Protein AF-A0A381ZD32-F1 (afdb_monomer_lite)

Organism: NCBI:txid408172

Radius of gyration: 18.91 Å; chains: 1; bounding box: 37×31×73 Å

Foldseek 3Di:
DDDDDPPPPPQDDWDKDALAWPAAFPPVRDTDGDADDDLQVVSGIDIHGPDDPDKDKDKDKDFDKAQDDPVCQVVQNRKDKDKDKDFDADPVGHTQDMDIDIFIPRHPVQFPGWGACDPDPPRTHSMTTGDMDMDITMDD

Sequence (140 aa):
MVKPALVQDSSEATQVLCPSVLGTGLTTQREFCDILIGRDPQAGVRVVIPGQSGEAQLSFDLSNRHTYSEEQALAGLAFAQYTATIGVLTSDGTLLSRGVIQSEFRSVEDLVDRVGGGAGPGGVKAVAPTGLVRIEVTIP

pLDDT: mean 87.8, std 14.95, range [33.97, 98.0]

Secondary structure (DSSP, 8-state):
--PPP------PPPEEE-SSEEEEBTTT--EEE---S-S-GGGS-EEE----SS-EEEEEEEEEEEE--HHHHHTT---EEEEEEEEEE-TT--EEEEEEEEEEESSGGGBS--BBS-SSGGGB-SEEEEEEEEEEEEE-

Structure (mmCIF, N/CA/C/O backbone):
data_AF-A0A381ZD32-F1
#
_entry.id   AF-A0A381ZD32-F1
#
loop_
_atom_site.group_PDB
_atom_site.id
_atom_site.type_symbol
_atom_site.label_atom_id
_atom_site.label_alt_id
_atom_site.label_comp_id
_atom_site.label_asym_id
_atom_site.label_entity_id
_atom_site.label_seq_id
_atom_site.pdbx_PDB_ins_code
_atom_site.Cartn_x
_atom_site.Cartn_y
_atom_site.Cartn_z
_atom_site.occupancy
_atom_site.B_iso_or_equiv
_atom_site.auth_seq_id
_atom_site.auth_comp_id
_atom_site.auth_asym_id
_atom_site.auth_atom_id
_atom_site.pdbx_PDB_model_num
ATOM 1 N N . MET A 1 1 ? 11.324 16.017 50.561 1.00 38.22 1 MET A N 1
ATOM 2 C CA . MET A 1 1 ? 11.865 15.218 49.441 1.00 38.22 1 MET A CA 1
ATOM 3 C C . MET A 1 1 ? 10.732 14.372 48.885 1.00 38.22 1 MET A C 1
ATOM 5 O O . MET A 1 1 ? 10.347 13.404 49.524 1.00 38.22 1 MET A O 1
ATOM 9 N N . VAL A 1 2 ? 10.122 14.792 47.776 1.00 38.22 2 VAL A N 1
ATOM 10 C CA . VAL A 1 2 ? 9.049 14.031 47.119 1.00 38.22 2 VAL A CA 1
ATOM 11 C C . VAL A 1 2 ? 9.718 13.104 46.111 1.00 38.22 2 VAL A C 1
ATOM 13 O O . VAL A 1 2 ? 10.371 13.571 45.183 1.00 38.22 2 VAL A O 1
ATOM 16 N N . LYS A 1 3 ? 9.625 11.795 46.345 1.00 33.97 3 LYS A N 1
ATOM 17 C CA . LYS A 1 3 ? 10.071 10.768 45.401 1.00 33.97 3 LYS A CA 1
ATOM 18 C C . LYS A 1 3 ? 9.112 10.800 44.203 1.00 33.97 3 LYS A C 1
ATOM 20 O O . LYS A 1 3 ? 7.916 10.623 44.434 1.00 33.97 3 LYS A O 1
ATOM 25 N N . PRO A 1 4 ? 9.574 11.023 42.961 1.00 39.09 4 PRO A N 1
ATOM 26 C CA . PRO A 1 4 ? 8.700 10.896 41.807 1.00 39.09 4 PRO A CA 1
ATOM 27 C C . PRO A 1 4 ? 8.248 9.440 41.712 1.00 39.09 4 PRO A C 1
ATOM 29 O O . PRO A 1 4 ? 9.076 8.524 41.730 1.00 39.09 4 PRO A O 1
ATOM 32 N N . ALA A 1 5 ? 6.935 9.226 41.664 1.00 41.88 5 ALA A N 1
ATOM 33 C CA . ALA A 1 5 ? 6.383 7.955 41.236 1.00 41.88 5 ALA A CA 1
ATOM 34 C C . ALA A 1 5 ? 6.823 7.746 39.785 1.00 41.88 5 ALA A C 1
ATOM 36 O O . ALA A 1 5 ? 6.597 8.604 38.933 1.00 41.88 5 ALA A O 1
ATOM 37 N N . LEU A 1 6 ? 7.507 6.633 39.529 1.00 38.41 6 LEU A N 1
ATOM 38 C CA . LEU A 1 6 ? 7.752 6.164 38.175 1.00 38.41 6 LEU A CA 1
ATOM 39 C C . LEU A 1 6 ? 6.377 5.948 37.543 1.00 38.41 6 LEU A C 1
ATOM 41 O O . LEU A 1 6 ? 5.628 5.079 37.991 1.00 38.41 6 LEU A O 1
ATOM 45 N N . VAL A 1 7 ? 6.037 6.773 36.553 1.00 41.16 7 VAL A N 1
ATOM 46 C CA . VAL A 1 7 ? 4.940 6.482 35.633 1.00 41.16 7 VAL A CA 1
ATOM 47 C C . VAL A 1 7 ? 5.324 5.163 34.980 1.00 41.16 7 VAL A C 1
ATOM 49 O O . VAL A 1 7 ? 6.317 5.085 34.258 1.00 41.16 7 VAL A O 1
ATOM 52 N N . GLN A 1 8 ? 4.619 4.099 35.352 1.00 42.59 8 GLN A N 1
ATOM 53 C CA . GLN A 1 8 ? 4.750 2.818 34.685 1.00 42.59 8 GLN A CA 1
ATOM 54 C C . GLN A 1 8 ? 4.188 3.014 33.285 1.00 42.59 8 GLN A C 1
ATOM 56 O O . GLN A 1 8 ? 2.978 3.051 33.094 1.00 42.59 8 GLN A O 1
ATOM 61 N N . ASP A 1 9 ? 5.085 3.187 32.323 1.00 41.94 9 ASP A N 1
ATOM 62 C CA . ASP A 1 9 ? 4.759 3.150 30.908 1.00 41.94 9 ASP A CA 1
ATOM 63 C C . ASP A 1 9 ? 4.548 1.680 30.521 1.00 41.94 9 ASP A C 1
ATOM 65 O O . ASP A 1 9 ? 5.398 1.024 29.923 1.00 41.94 9 ASP A O 1
ATOM 69 N N . SER A 1 10 ? 3.444 1.100 30.993 1.00 43.53 10 SER A N 1
ATOM 70 C CA . SER A 1 10 ? 2.996 -0.219 30.562 1.00 43.53 10 SER A CA 1
ATOM 71 C C . SER A 1 10 ? 2.117 -0.054 29.326 1.00 43.53 10 SER A C 1
ATOM 73 O O . SER A 1 10 ? 0.940 -0.411 29.353 1.00 43.53 10 SER A O 1
ATOM 75 N N . SER A 1 11 ? 2.657 0.541 28.258 1.00 51.47 11 SER A N 1
ATOM 76 C CA . SER A 1 11 ? 2.002 0.459 26.955 1.00 51.47 11 SER A CA 1
ATOM 77 C C . SER A 1 11 ? 2.226 -0.959 26.430 1.00 51.47 11 SER A C 1
ATOM 79 O O . SER A 1 11 ? 3.337 -1.367 26.088 1.00 51.47 11 SER A O 1
ATOM 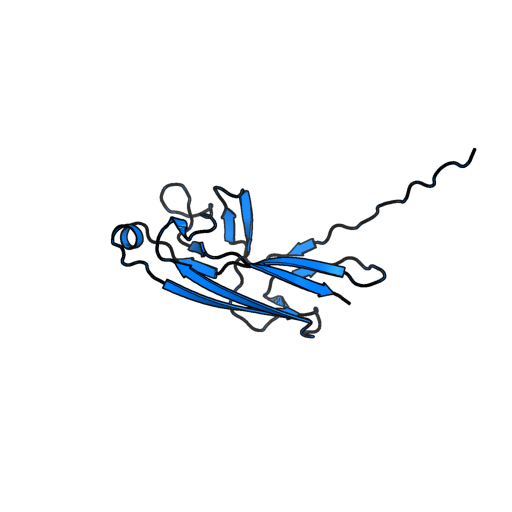81 N N . GLU A 1 12 ? 1.180 -1.773 26.490 1.00 57.97 12 GLU A N 1
ATOM 82 C CA . GLU A 1 12 ? 1.142 -3.035 25.767 1.00 57.97 12 GLU A CA 1
ATOM 83 C C . GLU A 1 12 ? 1.313 -2.700 24.274 1.00 57.97 12 GLU A C 1
ATOM 85 O O . GLU A 1 12 ? 0.707 -1.757 23.771 1.00 57.97 12 GLU A O 1
ATOM 90 N N . ALA A 1 13 ? 2.215 -3.377 23.565 1.00 70.19 13 ALA A N 1
ATOM 91 C CA . ALA A 1 13 ? 2.511 -2.999 22.187 1.00 70.19 13 ALA A CA 1
ATOM 92 C C . ALA A 1 13 ? 1.302 -3.287 21.284 1.00 70.19 13 ALA A C 1
ATOM 94 O O . ALA A 1 13 ? 0.782 -4.404 21.280 1.00 70.19 13 ALA A O 1
ATOM 95 N N . THR A 1 14 ? 0.893 -2.302 20.481 1.00 80.94 14 THR A N 1
ATOM 96 C CA . THR A 1 14 ? -0.082 -2.500 19.402 1.00 80.94 14 THR A CA 1
ATOM 97 C C . THR A 1 14 ? 0.387 -3.632 18.493 1.00 80.94 14 THR A C 1
ATOM 99 O O . THR A 1 14 ? 1.468 -3.558 17.905 1.00 80.94 14 THR A O 1
ATOM 102 N N . GLN A 1 15 ? -0.422 -4.683 18.359 1.00 88.19 15 GLN A N 1
ATOM 103 C CA . GLN A 1 15 ? -0.067 -5.836 17.530 1.00 88.19 15 GLN A CA 1
ATOM 104 C C . GLN A 1 15 ? -0.642 -5.659 16.128 1.00 88.19 15 GLN A C 1
ATOM 106 O O . GLN A 1 15 ? -1.842 -5.439 15.967 1.00 88.19 15 GLN A O 1
ATOM 111 N N . VAL A 1 16 ? 0.201 -5.792 15.105 1.00 91.25 16 VAL A N 1
ATOM 112 C CA . VAL A 1 16 ? -0.216 -5.742 13.699 1.00 91.25 16 VAL A CA 1
ATOM 113 C C . VAL A 1 16 ? -0.162 -7.151 13.122 1.00 91.25 16 VAL A C 1
ATOM 115 O O . VAL A 1 16 ? 0.897 -7.767 13.042 1.00 91.25 16 VAL A O 1
ATOM 118 N N . LEU A 1 17 ? -1.318 -7.670 12.718 1.00 93.19 17 LEU A N 1
ATOM 119 C CA . LEU A 1 17 ? -1.459 -8.976 12.088 1.00 93.19 17 LEU A CA 1
ATOM 120 C C . LEU A 1 17 ? -1.683 -8.787 10.591 1.00 93.19 17 LEU A C 1
ATOM 122 O O . LEU A 1 17 ? -2.739 -8.337 10.142 1.00 93.19 17 LEU A O 1
ATOM 126 N N . CYS A 1 18 ? -0.668 -9.173 9.830 1.00 93.62 18 CYS A N 1
ATOM 127 C CA . CYS A 1 18 ? -0.647 -9.119 8.381 1.00 93.62 18 CYS A CA 1
ATOM 128 C C . CYS A 1 18 ? -1.040 -10.490 7.802 1.00 93.62 18 CYS A C 1
ATOM 130 O O . CYS A 1 18 ? -0.238 -11.422 7.879 1.00 93.62 18 CYS A O 1
ATOM 132 N N . PRO A 1 19 ? -2.251 -10.667 7.239 1.00 90.19 19 PRO A N 1
ATOM 133 C CA . PRO A 1 19 ? -2.690 -11.973 6.737 1.00 90.19 19 PRO A CA 1
ATOM 134 C C . PRO A 1 19 ? -1.898 -12.431 5.506 1.00 90.19 19 PRO A C 1
ATOM 136 O O . PRO A 1 19 ? -1.787 -13.629 5.254 1.00 90.19 19 PRO A O 1
ATOM 139 N N . SER A 1 20 ? -1.341 -11.489 4.743 1.00 91.69 20 SER A N 1
ATOM 140 C CA . SER A 1 20 ? -0.490 -11.765 3.593 1.00 91.69 20 SER A CA 1
ATOM 141 C C . SER A 1 20 ? 0.721 -10.842 3.626 1.00 91.69 20 SER A C 1
ATOM 143 O O . SER A 1 20 ? 0.635 -9.663 3.293 1.00 91.69 20 SER A O 1
ATOM 145 N N . VAL A 1 21 ? 1.860 -11.368 4.074 1.00 93.38 21 VAL A N 1
ATOM 146 C CA . VAL A 1 21 ? 3.121 -10.621 4.064 1.00 93.38 21 VAL A CA 1
ATOM 147 C C . VAL A 1 21 ? 3.654 -10.592 2.636 1.00 93.38 21 VAL A C 1
ATOM 149 O O . VAL A 1 21 ? 3.948 -11.640 2.055 1.00 93.38 21 VAL A O 1
ATOM 152 N N . LEU A 1 22 ? 3.802 -9.390 2.077 1.00 93.94 22 LEU A N 1
ATOM 153 C CA . LEU A 1 22 ? 4.438 -9.215 0.778 1.00 93.94 22 LEU A CA 1
ATOM 154 C C . LEU A 1 22 ? 5.959 -9.352 0.897 1.00 93.94 22 LEU A C 1
ATOM 156 O O . LEU A 1 22 ? 6.580 -9.932 0.018 1.00 93.94 22 LEU A O 1
ATOM 160 N N . GLY A 1 23 ? 6.567 -8.855 1.972 1.00 94.75 23 GLY A N 1
ATOM 161 C CA . GLY A 1 23 ? 8.003 -8.984 2.235 1.00 94.75 23 GLY A CA 1
ATOM 162 C C . GLY A 1 23 ? 8.642 -7.663 2.644 1.00 94.75 23 GLY A C 1
ATOM 163 O O . GLY A 1 23 ? 7.948 -6.682 2.900 1.00 94.75 23 GLY A O 1
ATOM 164 N N . THR A 1 24 ? 9.970 -7.637 2.697 1.00 96.56 24 THR A N 1
ATOM 165 C CA . THR A 1 24 ? 10.738 -6.462 3.129 1.00 96.56 24 THR A CA 1
ATOM 166 C C . THR A 1 24 ? 11.266 -5.687 1.927 1.00 96.56 24 THR A C 1
ATOM 168 O O . THR A 1 24 ? 11.793 -6.273 0.976 1.00 96.56 24 THR A O 1
ATOM 171 N N . GLY A 1 25 ? 11.118 -4.366 1.968 1.00 96.38 25 GLY A N 1
ATOM 172 C CA . GLY A 1 25 ? 11.710 -3.451 1.004 1.00 96.38 25 GLY A CA 1
ATOM 173 C C . GLY A 1 25 ? 13.236 -3.476 1.063 1.00 96.38 25 GLY A C 1
ATOM 174 O O . GLY A 1 25 ? 13.822 -3.459 2.144 1.00 96.38 25 GLY A O 1
ATOM 175 N N . LEU A 1 26 ? 13.889 -3.532 -0.093 1.00 95.38 26 LEU A N 1
ATOM 176 C CA . LEU A 1 26 ? 15.344 -3.644 -0.184 1.00 95.38 26 LEU A CA 1
ATOM 177 C C . LEU A 1 26 ? 16.040 -2.327 0.174 1.00 95.38 26 LEU A C 1
ATOM 179 O O . LEU A 1 26 ? 17.131 -2.352 0.745 1.00 95.38 26 LEU A O 1
ATOM 183 N N . THR A 1 27 ? 15.412 -1.186 -0.116 1.00 95.06 27 THR A N 1
ATOM 184 C CA . THR A 1 27 ? 15.983 0.137 0.166 1.00 95.06 27 THR A CA 1
ATOM 185 C C . THR A 1 27 ? 15.477 0.710 1.484 1.00 95.06 27 THR A C 1
ATOM 187 O O . THR A 1 27 ? 16.272 1.150 2.311 1.00 95.06 27 THR A O 1
ATOM 190 N N . THR A 1 28 ? 14.163 0.698 1.708 1.00 94.88 28 THR A N 1
ATOM 191 C CA . THR A 1 28 ? 13.537 1.312 2.889 1.00 94.88 28 THR A CA 1
ATOM 192 C C . THR A 1 28 ? 13.601 0.428 4.129 1.00 94.88 28 THR A C 1
ATOM 194 O O . THR A 1 28 ? 13.378 0.933 5.229 1.00 94.88 28 THR A O 1
ATOM 197 N N . GLN A 1 29 ? 13.868 -0.876 3.963 1.00 95.38 29 GLN A N 1
ATOM 198 C CA . GLN A 1 29 ? 13.832 -1.890 5.027 1.00 95.38 29 GLN A CA 1
ATOM 199 C C . GLN A 1 29 ? 12.474 -1.983 5.747 1.00 95.38 29 GLN A C 1
ATOM 201 O O . GLN A 1 29 ? 12.372 -2.542 6.837 1.00 95.38 29 GLN A O 1
ATOM 206 N N . ARG A 1 30 ? 11.408 -1.449 5.137 1.00 94.12 30 ARG A N 1
ATOM 207 C CA . ARG A 1 30 ? 10.041 -1.543 5.653 1.00 94.12 30 ARG A CA 1
ATOM 208 C C . ARG A 1 30 ? 9.436 -2.891 5.291 1.00 94.12 30 ARG A C 1
ATOM 210 O O . ARG A 1 30 ? 9.666 -3.409 4.199 1.00 94.12 30 ARG A O 1
ATOM 217 N N . GLU A 1 31 ? 8.626 -3.435 6.186 1.00 94.25 31 GLU A N 1
ATOM 218 C CA . GLU A 1 31 ? 7.788 -4.591 5.880 1.00 94.25 31 GLU A CA 1
ATOM 219 C C . GLU A 1 31 ? 6.514 -4.143 5.162 1.00 94.25 31 GLU A C 1
ATOM 221 O O . GLU A 1 31 ? 5.863 -3.175 5.557 1.00 94.25 31 GLU A O 1
ATOM 226 N N . PHE A 1 32 ? 6.156 -4.859 4.100 1.00 95.44 32 PHE A N 1
ATOM 227 C CA . PHE A 1 32 ? 4.964 -4.604 3.304 1.00 95.44 32 PHE A CA 1
ATOM 228 C C . PHE A 1 32 ? 3.952 -5.735 3.482 1.00 95.44 32 PHE A C 1
ATOM 230 O O . PHE A 1 32 ? 4.283 -6.919 3.366 1.00 95.44 32 PHE A O 1
ATOM 237 N N . CYS A 1 33 ? 2.696 -5.352 3.699 1.00 94.81 33 CYS A N 1
ATOM 238 C CA . CYS A 1 33 ? 1.537 -6.237 3.670 1.00 94.81 33 CYS A CA 1
ATOM 239 C C . CYS A 1 33 ? 0.848 -6.163 2.311 1.00 94.81 33 CYS A C 1
ATOM 241 O O . CYS A 1 33 ? 0.597 -5.066 1.814 1.00 94.81 33 CYS A O 1
ATOM 243 N N . ASP A 1 34 ? 0.507 -7.314 1.731 1.00 91.44 34 ASP A N 1
ATOM 244 C CA . A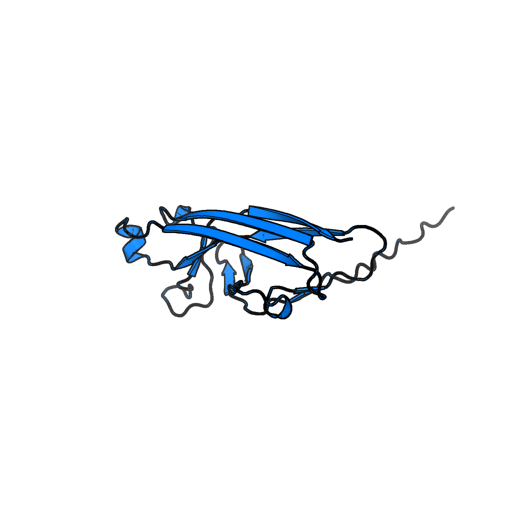SP A 1 34 ? -0.363 -7.364 0.557 1.00 91.44 34 ASP A CA 1
ATOM 245 C C . ASP A 1 34 ? -1.824 -7.305 1.025 1.00 91.44 34 ASP A C 1
ATOM 247 O O . ASP A 1 34 ? -2.299 -8.176 1.762 1.00 91.44 34 ASP A O 1
ATOM 251 N N . ILE A 1 35 ? -2.535 -6.248 0.634 1.00 89.12 35 ILE A N 1
ATOM 252 C CA . ILE A 1 35 ? -3.949 -6.070 0.970 1.00 89.12 35 ILE A CA 1
ATOM 253 C C . ILE A 1 35 ? -4.769 -6.638 -0.183 1.00 89.12 35 ILE A C 1
ATOM 255 O O . ILE A 1 35 ? -4.915 -6.015 -1.236 1.00 89.12 35 ILE A O 1
ATOM 259 N N . LEU A 1 36 ? -5.319 -7.833 0.024 1.00 85.62 36 LEU A N 1
ATOM 260 C CA . LEU A 1 36 ? -6.190 -8.464 -0.960 1.00 85.62 36 LEU A CA 1
ATOM 261 C C . LEU A 1 36 ? -7.514 -7.699 -1.066 1.00 85.62 36 LEU A C 1
ATOM 263 O O . LEU A 1 36 ? -8.131 -7.341 -0.062 1.00 85.62 36 LEU A O 1
ATOM 267 N N . ILE A 1 37 ? -7.965 -7.464 -2.299 1.00 86.12 37 ILE A N 1
ATOM 268 C CA . ILE A 1 37 ? -9.233 -6.780 -2.562 1.00 86.12 37 ILE A CA 1
ATOM 269 C C . ILE A 1 37 ? -10.376 -7.643 -2.023 1.00 86.12 37 ILE A C 1
ATOM 271 O O . ILE A 1 37 ? -10.581 -8.775 -2.462 1.00 86.12 37 ILE A O 1
ATOM 275 N N . GLY A 1 38 ? -11.146 -7.090 -1.090 1.00 88.06 38 GLY A N 1
ATOM 276 C CA . GLY A 1 38 ? -12.229 -7.803 -0.430 1.00 88.06 38 GLY A CA 1
ATOM 277 C C . GLY A 1 38 ? -13.103 -6.886 0.417 1.00 88.06 38 GLY A C 1
ATOM 278 O O . GLY A 1 38 ? -12.892 -5.676 0.483 1.00 88.06 38 GLY A O 1
ATOM 279 N N . ARG A 1 39 ? -14.125 -7.476 1.041 1.00 85.81 39 ARG A N 1
ATOM 280 C CA . ARG A 1 39 ? -15.054 -6.782 1.953 1.00 85.81 39 ARG A CA 1
ATOM 281 C C . ARG A 1 39 ? -15.074 -7.369 3.360 1.00 85.81 39 ARG A C 1
ATOM 283 O O . ARG A 1 39 ? -15.719 -6.792 4.223 1.00 85.81 39 ARG A O 1
ATOM 290 N N . ASP A 1 40 ? -14.417 -8.506 3.567 1.00 86.06 40 ASP A N 1
ATOM 291 C CA . ASP A 1 40 ? -14.320 -9.156 4.869 1.00 86.06 40 ASP A CA 1
ATOM 292 C C . ASP A 1 40 ? -13.219 -8.478 5.703 1.00 86.06 40 ASP A C 1
ATOM 294 O O . ASP A 1 40 ? -12.043 -8.588 5.338 1.00 86.06 40 ASP A O 1
ATOM 298 N N . PRO A 1 41 ? -13.554 -7.797 6.817 1.00 84.56 41 PRO A N 1
ATOM 299 C CA . PRO A 1 41 ? -12.557 -7.169 7.680 1.00 84.56 41 PRO A CA 1
ATOM 300 C C . PRO A 1 41 ? -11.568 -8.178 8.276 1.00 84.56 41 PRO A C 1
ATOM 302 O O . PRO A 1 41 ? -10.412 -7.836 8.519 1.00 84.56 41 PRO A O 1
ATOM 305 N N . GLN A 1 42 ? -11.987 -9.433 8.479 1.00 85.06 42 GLN A N 1
ATOM 306 C CA . GLN A 1 42 ? -11.131 -10.465 9.066 1.00 85.06 42 GLN A CA 1
ATOM 307 C C . GLN A 1 42 ? -10.037 -10.937 8.103 1.00 85.06 42 GLN A C 1
ATOM 309 O O . GLN A 1 42 ? -8.992 -11.407 8.560 1.00 85.06 42 GLN A O 1
ATOM 314 N N . ALA A 1 43 ? -10.235 -10.761 6.795 1.00 86.00 43 ALA A N 1
ATOM 315 C CA . ALA A 1 43 ? -9.238 -11.032 5.763 1.00 86.00 43 ALA A CA 1
ATOM 316 C C . ALA A 1 43 ? -8.267 -9.856 5.523 1.00 86.00 43 ALA A C 1
ATOM 318 O O . ALA A 1 43 ? -7.317 -10.003 4.754 1.00 86.00 43 ALA A O 1
ATOM 319 N N . GLY A 1 44 ? -8.497 -8.699 6.157 1.00 89.69 44 GLY A N 1
ATOM 320 C CA . GLY A 1 44 ? -7.640 -7.514 6.072 1.00 89.69 44 GLY A CA 1
ATOM 321 C C . GLY A 1 44 ? -6.495 -7.496 7.093 1.00 89.69 44 GLY A C 1
ATOM 322 O O . GLY A 1 44 ? -6.336 -8.407 7.908 1.00 89.69 44 GLY A O 1
ATOM 323 N N . VAL A 1 45 ? -5.689 -6.428 7.062 1.00 93.31 45 VAL A N 1
ATOM 324 C CA . VAL A 1 45 ? -4.681 -6.159 8.103 1.00 93.31 45 VAL A CA 1
ATOM 325 C C . VAL A 1 45 ? -5.404 -5.822 9.403 1.00 93.31 45 VAL A C 1
ATOM 327 O O . VAL A 1 45 ? -6.205 -4.889 9.443 1.00 93.31 45 VAL A O 1
ATOM 330 N N . ARG A 1 46 ? -5.120 -6.574 10.468 1.00 93.19 46 ARG A N 1
ATOM 331 C CA . ARG A 1 46 ? -5.747 -6.366 11.778 1.00 93.19 46 ARG A CA 1
ATOM 332 C C . ARG A 1 46 ? -4.766 -5.681 12.711 1.00 93.19 46 ARG A C 1
ATOM 334 O O . ARG A 1 46 ? -3.629 -6.122 12.843 1.00 93.19 46 ARG A O 1
ATOM 341 N N . VAL A 1 47 ? -5.225 -4.633 13.379 1.00 92.19 47 VAL A N 1
ATOM 342 C CA . VAL A 1 47 ? -4.444 -3.899 14.373 1.00 92.19 47 VAL A CA 1
ATOM 343 C C . VAL A 1 47 ? -5.140 -4.064 15.717 1.00 92.19 47 VAL A C 1
ATOM 345 O O . VAL A 1 47 ? -6.281 -3.638 15.879 1.00 92.19 47 VAL A O 1
ATOM 348 N N . VAL A 1 48 ? -4.475 -4.728 16.659 1.00 90.81 48 VAL A N 1
ATOM 349 C CA . VAL A 1 48 ? -4.969 -4.903 18.027 1.00 90.81 48 VAL A CA 1
ATOM 350 C C . VAL A 1 48 ? -4.450 -3.741 18.851 1.00 90.81 48 VAL A C 1
ATOM 352 O O . VAL A 1 48 ? -3.257 -3.664 19.145 1.00 90.81 48 VAL A O 1
ATOM 355 N N . ILE A 1 49 ? -5.359 -2.835 19.187 1.00 87.00 49 ILE A N 1
ATOM 356 C CA . ILE A 1 49 ? -5.084 -1.687 20.042 1.00 87.00 49 ILE A CA 1
ATOM 357 C C . ILE A 1 49 ? -5.403 -2.116 21.479 1.00 87.00 49 ILE A C 1
ATOM 359 O O . ILE A 1 49 ? -6.515 -2.596 21.722 1.00 87.00 49 ILE A O 1
ATOM 363 N N . PRO A 1 50 ? -4.449 -2.006 22.419 1.00 83.75 50 PRO A N 1
ATOM 364 C CA . PRO A 1 50 ? -4.698 -2.321 23.819 1.00 83.75 50 PRO A CA 1
ATOM 365 C C . PRO A 1 50 ? -5.834 -1.481 24.393 1.00 83.75 50 PRO A C 1
ATOM 367 O O . PRO A 1 50 ? -6.079 -0.357 23.955 1.00 83.75 50 PRO A O 1
ATOM 370 N N . GLY A 1 51 ? -6.504 -2.011 25.416 1.00 81.31 51 GLY A N 1
ATOM 371 C CA . GLY A 1 51 ? -7.510 -1.250 26.147 1.00 81.31 51 GLY A CA 1
ATOM 372 C C . GLY A 1 51 ? -6.889 0.016 26.734 1.00 81.31 51 GLY A C 1
ATOM 373 O O . GLY A 1 51 ? -6.023 -0.059 27.603 1.00 81.31 51 GLY A O 1
ATOM 374 N N . GLN A 1 52 ? -7.341 1.174 26.267 1.00 77.81 52 GLN A N 1
ATOM 375 C CA . GLN A 1 52 ? -6.880 2.480 26.722 1.00 77.81 52 GLN A CA 1
ATOM 376 C C . GLN A 1 52 ? -8.075 3.394 27.008 1.00 77.81 52 GLN A C 1
ATOM 378 O O . GLN A 1 52 ? -9.172 3.187 26.493 1.00 77.81 52 GLN A O 1
ATOM 383 N N . SER A 1 53 ? -7.872 4.401 27.856 1.00 73.19 53 SER A N 1
ATOM 384 C CA . SER A 1 53 ? -8.871 5.441 28.104 1.00 73.19 53 SER A CA 1
ATOM 385 C C . SER A 1 53 ? -8.694 6.593 27.114 1.00 73.19 53 SER A C 1
ATOM 387 O O . SER A 1 53 ? -7.636 7.221 27.112 1.00 73.19 53 SER A O 1
ATOM 389 N N . GLY A 1 54 ? -9.741 6.918 26.355 1.00 84.19 54 GLY A N 1
ATOM 390 C CA . GLY A 1 54 ? -9.743 8.026 25.395 1.00 84.19 54 GLY A CA 1
ATOM 391 C C . GLY A 1 54 ? -9.383 7.608 23.968 1.00 84.19 54 GLY A C 1
ATOM 392 O O . GLY A 1 54 ? -9.125 6.438 23.692 1.00 84.19 54 GLY A O 1
ATOM 393 N N . GLU A 1 55 ? -9.380 8.587 23.064 1.00 88.94 55 GLU A N 1
ATOM 394 C CA . GLU A 1 55 ? -9.173 8.362 21.631 1.00 88.94 55 GLU A CA 1
ATOM 395 C C . GLU A 1 55 ? -7.726 7.944 21.310 1.00 88.94 55 GLU A C 1
ATOM 397 O O . GLU A 1 55 ? -6.761 8.506 21.835 1.00 88.94 55 GLU A O 1
ATOM 402 N N . ALA A 1 56 ? -7.569 6.979 20.400 1.00 88.94 56 ALA A N 1
ATOM 403 C CA . ALA A 1 56 ? -6.289 6.632 19.783 1.00 88.94 56 ALA A CA 1
ATOM 404 C C . ALA A 1 56 ? -6.135 7.314 18.427 1.00 88.94 56 ALA A C 1
ATOM 406 O O . ALA A 1 56 ? -7.099 7.460 17.678 1.00 88.94 56 ALA A O 1
ATOM 407 N N . GLN A 1 57 ? -4.893 7.598 18.042 1.00 91.12 57 GLN A N 1
ATOM 408 C CA . GLN A 1 57 ? -4.562 7.921 16.659 1.00 91.12 57 GLN A CA 1
ATOM 409 C C . GLN A 1 57 ? -3.874 6.718 16.007 1.00 91.12 57 GLN A C 1
ATOM 411 O O . GLN A 1 57 ? -2.723 6.407 16.310 1.00 91.12 57 GLN A O 1
ATOM 416 N N . LEU A 1 58 ? -4.565 6.054 15.081 1.00 92.00 58 LEU A N 1
ATOM 417 C CA . LEU A 1 58 ? -3.956 5.070 14.193 1.00 92.00 58 LEU A CA 1
ATOM 418 C C . LEU A 1 58 ? -3.406 5.795 12.965 1.00 92.00 58 LEU A C 1
ATOM 420 O O . LEU A 1 58 ? -4.094 6.618 12.361 1.00 92.00 58 LEU A O 1
ATOM 424 N N . SER A 1 59 ? -2.173 5.482 12.575 1.00 93.69 59 SER A N 1
ATOM 425 C CA . SER A 1 59 ? -1.604 5.985 11.329 1.00 93.69 59 SER A CA 1
ATOM 426 C C . SER A 1 59 ? -0.813 4.898 10.609 1.00 93.69 59 SER A C 1
ATOM 428 O O . SER A 1 59 ? -0.143 4.090 11.251 1.00 93.69 59 SER A O 1
ATOM 430 N N . PHE A 1 60 ? -0.911 4.854 9.283 1.00 93.44 60 PHE A N 1
ATOM 431 C CA . PHE A 1 60 ? -0.207 3.873 8.457 1.00 93.44 60 PHE A CA 1
ATOM 432 C C . PHE A 1 60 ? 0.013 4.402 7.042 1.00 93.44 60 PHE A C 1
ATOM 434 O O . PHE A 1 60 ? -0.739 5.245 6.558 1.00 93.44 60 PHE A O 1
ATOM 441 N N . ASP A 1 61 ? 1.044 3.895 6.376 1.00 95.69 61 ASP A N 1
ATOM 442 C CA . ASP A 1 61 ? 1.335 4.242 4.990 1.00 95.69 61 ASP A CA 1
ATOM 443 C C . ASP A 1 61 ? 0.635 3.260 4.033 1.00 95.69 61 ASP A C 1
ATOM 445 O O . ASP A 1 61 ? 0.653 2.046 4.244 1.00 95.69 61 ASP A O 1
ATOM 449 N N . LEU A 1 62 ? 0.029 3.785 2.969 1.00 96.12 62 LEU A N 1
ATOM 450 C CA . LEU A 1 62 ? -0.661 3.031 1.926 1.00 96.12 62 LEU A CA 1
ATOM 451 C C . LEU A 1 62 ? 0.014 3.271 0.569 1.00 96.12 62 LEU A C 1
ATOM 453 O O . LEU A 1 62 ? 0.251 4.414 0.179 1.00 96.12 62 LEU A O 1
ATOM 457 N N . SER A 1 63 ? 0.270 2.186 -0.161 1.00 97.31 63 SER A N 1
ATOM 458 C CA . SER A 1 63 ? 0.833 2.179 -1.516 1.00 97.31 63 SER A CA 1
ATOM 459 C C . SER A 1 63 ? -0.033 1.345 -2.456 1.00 97.31 63 SER A C 1
ATOM 461 O O . SER A 1 63 ? -0.629 0.354 -2.034 1.00 97.31 63 SER A O 1
ATOM 463 N N . ASN A 1 64 ? -0.066 1.701 -3.742 1.00 97.19 64 ASN A N 1
ATOM 464 C CA . ASN A 1 64 ? -0.627 0.820 -4.765 1.00 97.19 64 ASN A CA 1
ATOM 465 C C . ASN A 1 64 ? 0.365 -0.292 -5.112 1.00 97.19 64 ASN A C 1
ATOM 467 O O . ASN A 1 64 ? 1.580 -0.123 -5.014 1.00 97.19 64 ASN A O 1
ATOM 471 N N . ARG A 1 65 ? -0.162 -1.429 -5.564 1.00 95.75 65 ARG A N 1
ATOM 472 C CA . ARG A 1 65 ? 0.627 -2.590 -5.977 1.00 95.75 65 ARG A CA 1
ATOM 473 C C . ARG A 1 65 ? 0.832 -2.573 -7.489 1.00 95.75 65 ARG A C 1
ATOM 475 O O . ARG A 1 65 ? -0.111 -2.790 -8.245 1.00 95.75 65 ARG A O 1
ATOM 482 N N . HIS A 1 66 ? 2.069 -2.371 -7.922 1.00 96.12 66 HIS A N 1
ATOM 483 C CA . HIS A 1 66 ? 2.471 -2.459 -9.322 1.00 96.12 66 HIS A CA 1
ATOM 484 C C . HIS A 1 66 ? 3.103 -3.824 -9.612 1.00 96.12 66 HIS A C 1
ATOM 486 O O . HIS A 1 66 ? 3.856 -4.345 -8.791 1.00 96.12 66 HIS A O 1
ATOM 492 N N . THR A 1 67 ? 2.807 -4.410 -10.774 1.00 94.88 67 THR A N 1
ATOM 493 C CA . THR A 1 67 ? 3.522 -5.599 -11.266 1.00 94.88 67 THR A CA 1
ATOM 494 C C . THR A 1 67 ? 4.645 -5.132 -12.178 1.00 94.88 67 THR A C 1
ATOM 496 O O . THR A 1 67 ? 4.383 -4.641 -13.269 1.00 94.88 67 THR A O 1
ATOM 499 N N . TYR A 1 68 ? 5.878 -5.266 -11.705 1.00 93.50 68 TYR A N 1
ATOM 500 C CA . TYR A 1 68 ? 7.069 -4.734 -12.342 1.00 93.50 68 TYR A CA 1
ATOM 501 C C . TYR A 1 68 ? 7.667 -5.709 -13.362 1.00 93.50 68 TYR A C 1
ATOM 503 O O . TYR A 1 68 ? 7.950 -6.867 -13.043 1.00 93.50 68 TYR A O 1
ATOM 511 N N . SER A 1 69 ? 7.957 -5.189 -14.554 1.00 91.62 69 SER A N 1
ATOM 512 C CA . SER A 1 69 ? 8.784 -5.830 -15.576 1.00 91.62 69 SER A CA 1
ATOM 513 C C . SER A 1 69 ? 9.884 -4.866 -16.011 1.00 91.62 69 SER A C 1
ATOM 515 O O . SER A 1 69 ? 9.599 -3.767 -16.485 1.00 91.62 69 SER A O 1
ATOM 517 N N . GLU A 1 70 ? 11.143 -5.278 -15.860 1.00 90.88 70 GLU A N 1
ATOM 518 C CA . GLU A 1 70 ? 12.298 -4.457 -16.243 1.00 90.88 70 GLU A CA 1
ATOM 519 C C . GLU A 1 70 ? 12.330 -4.188 -17.748 1.00 90.88 70 GLU A C 1
ATOM 521 O O . GLU A 1 70 ? 12.553 -3.057 -18.167 1.00 90.88 70 GLU A O 1
ATOM 526 N N . GLU A 1 71 ? 12.018 -5.200 -18.557 1.00 93.00 71 GLU A N 1
ATOM 527 C CA . GLU A 1 71 ? 11.957 -5.082 -20.013 1.00 93.00 71 GLU A CA 1
ATOM 528 C C . GLU A 1 71 ? 10.915 -4.044 -20.450 1.00 93.00 71 GLU A C 1
ATOM 530 O O . GLU A 1 71 ? 11.219 -3.151 -21.240 1.00 93.00 71 GLU A O 1
ATOM 535 N N . GLN A 1 72 ? 9.699 -4.107 -19.892 1.00 94.56 72 GLN A N 1
ATOM 536 C CA . GLN A 1 72 ? 8.640 -3.151 -20.231 1.00 94.56 72 GLN A CA 1
ATOM 537 C C . GLN A 1 72 ? 8.960 -1.739 -19.728 1.00 94.56 72 GLN A C 1
ATOM 539 O O . GLN A 1 72 ? 8.635 -0.768 -20.413 1.00 94.56 72 GLN A O 1
ATOM 544 N N . ALA A 1 73 ? 9.591 -1.615 -18.554 1.00 92.88 73 ALA A N 1
ATOM 545 C CA . ALA A 1 73 ? 9.995 -0.325 -18.000 1.00 92.88 73 ALA A CA 1
ATOM 546 C C . ALA A 1 73 ? 11.062 0.347 -18.876 1.00 92.88 73 ALA A C 1
ATOM 548 O O . ALA A 1 73 ? 10.894 1.504 -19.257 1.00 92.88 73 ALA A O 1
ATOM 549 N N . LEU A 1 74 ? 12.105 -0.390 -19.271 1.00 92.12 74 LEU A N 1
ATOM 550 C CA . LEU A 1 74 ? 13.162 0.112 -20.156 1.00 92.12 74 LEU A CA 1
ATOM 551 C C . LEU A 1 74 ? 12.650 0.434 -21.566 1.00 92.12 74 LEU A C 1
ATOM 553 O O . LEU A 1 74 ? 13.139 1.367 -22.199 1.00 92.12 74 LEU A O 1
ATOM 557 N N . ALA A 1 75 ? 11.646 -0.302 -22.049 1.00 94.94 75 ALA A N 1
ATOM 558 C CA . ALA A 1 75 ? 10.995 -0.034 -23.329 1.00 94.94 75 ALA A CA 1
ATOM 559 C C . ALA A 1 75 ? 9.988 1.136 -23.286 1.00 94.94 75 ALA A C 1
ATOM 561 O O . ALA A 1 75 ? 9.427 1.484 -24.323 1.00 94.94 75 ALA A O 1
ATOM 562 N N . GLY A 1 76 ? 9.719 1.728 -22.113 1.00 93.25 76 GLY A N 1
ATOM 563 C CA . GLY A 1 76 ? 8.713 2.786 -21.953 1.00 93.25 76 GLY A CA 1
ATOM 564 C C . GLY A 1 76 ? 7.265 2.309 -22.143 1.00 93.25 76 GLY A C 1
ATOM 565 O O . GLY A 1 76 ? 6.381 3.114 -22.422 1.00 93.25 76 GLY A O 1
ATOM 566 N N . LEU A 1 77 ? 7.014 1.003 -22.008 1.00 94.88 77 LEU A N 1
ATOM 567 C CA . LEU A 1 77 ? 5.709 0.358 -22.226 1.00 94.88 77 LEU A CA 1
ATOM 568 C C . LEU A 1 77 ? 4.991 -0.013 -20.921 1.00 94.88 77 LEU A C 1
ATOM 570 O O . LEU A 1 77 ? 3.909 -0.592 -20.956 1.00 94.88 77 LEU A O 1
ATOM 574 N N . ALA A 1 78 ? 5.595 0.288 -19.772 1.00 94.88 78 ALA A N 1
ATOM 575 C CA . ALA A 1 78 ? 5.097 -0.127 -18.464 1.00 94.88 78 ALA A CA 1
ATOM 576 C C . ALA A 1 78 ? 4.152 0.883 -17.792 1.00 94.88 78 ALA A C 1
ATOM 578 O O . ALA A 1 78 ? 3.791 0.667 -16.636 1.00 94.88 78 ALA A O 1
ATOM 579 N N . PHE A 1 79 ? 3.749 1.965 -18.476 1.00 96.81 79 PHE A N 1
ATOM 580 C CA . PHE A 1 79 ? 2.881 2.977 -17.871 1.00 96.81 79 PHE A CA 1
ATOM 581 C C . PHE A 1 79 ? 1.600 2.359 -17.300 1.00 96.81 79 PHE A C 1
ATOM 583 O O . PHE A 1 79 ? 0.886 1.632 -17.995 1.00 96.81 79 PHE A O 1
ATOM 590 N N . ALA A 1 80 ? 1.286 2.684 -16.048 1.00 97.50 80 ALA A N 1
ATOM 591 C CA . ALA A 1 80 ? 0.064 2.238 -15.394 1.00 97.50 80 ALA A CA 1
ATOM 592 C C . ALA A 1 80 ? -0.461 3.287 -14.413 1.00 9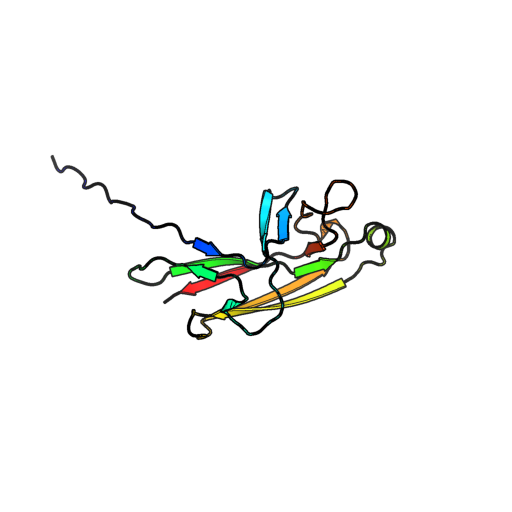7.50 80 ALA A C 1
ATOM 594 O O . ALA A 1 80 ? 0.309 3.929 -13.703 1.00 97.50 80 ALA A O 1
ATOM 595 N N . GLN A 1 81 ? -1.785 3.407 -14.337 1.00 97.88 81 GLN A N 1
ATOM 596 C CA . GLN A 1 81 ? -2.482 4.239 -13.360 1.00 97.88 81 GLN A CA 1
ATOM 597 C C . GLN A 1 81 ? -3.267 3.346 -12.401 1.00 97.88 81 GLN A C 1
ATOM 599 O O . GLN A 1 81 ? -3.977 2.433 -12.828 1.00 97.88 81 GLN A O 1
ATOM 604 N N . TYR A 1 82 ? -3.162 3.629 -11.108 1.00 96.69 82 TYR A N 1
ATOM 605 C CA . TYR A 1 82 ? -3.805 2.854 -10.058 1.00 96.69 82 TYR A CA 1
ATOM 606 C C . TYR A 1 82 ? -4.659 3.747 -9.171 1.00 96.69 82 TYR A C 1
ATOM 608 O O . TYR A 1 82 ? -4.284 4.866 -8.830 1.00 96.69 82 TYR A O 1
ATOM 616 N N . THR A 1 83 ? -5.805 3.218 -8.752 1.00 96.12 83 THR A N 1
ATOM 617 C CA . THR A 1 83 ? -6.592 3.759 -7.646 1.00 96.12 83 THR A CA 1
ATOM 618 C C . THR A 1 83 ? -6.918 2.620 -6.696 1.00 96.12 83 THR A C 1
ATOM 620 O O . THR A 1 83 ? -7.552 1.648 -7.106 1.00 96.12 83 THR A O 1
ATOM 623 N N . ALA A 1 84 ? -6.527 2.754 -5.432 1.00 94.12 84 ALA A N 1
ATOM 624 C CA . ALA A 1 84 ? -6.985 1.873 -4.368 1.00 94.12 84 ALA A CA 1
ATOM 625 C C . ALA A 1 84 ? -7.820 2.661 -3.365 1.00 94.12 84 ALA A C 1
ATOM 627 O O . ALA A 1 84 ? -7.556 3.825 -3.063 1.00 94.12 84 ALA A O 1
ATOM 628 N N . THR A 1 85 ? -8.854 2.006 -2.851 1.00 94.88 85 THR A N 1
ATOM 629 C CA . THR A 1 85 ? -9.686 2.507 -1.761 1.00 94.88 85 THR A CA 1
ATOM 630 C C . THR A 1 85 ? -9.780 1.425 -0.704 1.00 94.88 85 THR A C 1
ATOM 632 O O . THR A 1 85 ? -10.089 0.277 -1.020 1.00 94.88 85 THR A O 1
ATOM 635 N N . ILE A 1 86 ? -9.532 1.798 0.545 1.00 94.44 86 ILE A N 1
ATOM 636 C CA . ILE A 1 86 ? -9.626 0.912 1.702 1.00 94.44 86 ILE A CA 1
ATOM 637 C C . ILE A 1 86 ? -10.675 1.442 2.677 1.00 94.44 86 ILE A C 1
ATOM 639 O O . ILE A 1 86 ? -10.901 2.651 2.773 1.00 94.44 86 ILE A O 1
ATOM 643 N N . GLY A 1 87 ? -11.306 0.534 3.414 1.00 94.94 87 GLY A N 1
ATOM 644 C CA . GLY A 1 87 ? -12.064 0.868 4.614 1.00 94.94 87 GLY A CA 1
ATOM 645 C C . GLY A 1 87 ? -11.237 0.528 5.847 1.00 94.94 87 GLY A C 1
ATOM 646 O O . GLY A 1 87 ? -10.604 -0.524 5.884 1.00 94.94 87 GLY A O 1
ATOM 647 N N . VAL A 1 88 ? -11.261 1.401 6.848 1.00 94.75 88 VAL A N 1
ATOM 648 C CA . VAL A 1 88 ? -10.769 1.099 8.195 1.00 94.75 88 VAL A CA 1
ATOM 649 C C . VAL A 1 88 ? -11.992 0.837 9.053 1.00 94.75 88 VAL A C 1
ATOM 651 O O . VAL A 1 88 ? -12.832 1.724 9.212 1.00 94.75 88 VAL A O 1
ATOM 654 N N . LEU A 1 89 ? -12.125 -0.398 9.529 1.00 94.06 89 LEU A N 1
ATOM 655 C CA . LEU A 1 89 ? -13.295 -0.870 10.258 1.00 94.06 89 LEU A CA 1
ATOM 656 C C . LEU A 1 89 ? -12.888 -1.393 11.635 1.00 94.06 89 LEU A C 1
ATOM 658 O O . LEU A 1 89 ? -11.787 -1.916 11.808 1.00 94.06 89 LEU A O 1
ATOM 662 N N . THR A 1 90 ? -13.797 -1.290 12.594 1.00 90.44 90 THR A N 1
ATOM 663 C CA . THR A 1 90 ? -13.748 -2.057 13.843 1.00 90.44 90 THR A CA 1
ATOM 664 C C . THR A 1 90 ? -13.970 -3.550 13.565 1.00 90.44 90 THR A C 1
ATOM 666 O O . THR A 1 90 ? -14.421 -3.953 12.488 1.00 90.44 90 THR A O 1
ATOM 669 N N . SER A 1 91 ? -13.673 -4.401 14.550 1.00 84.94 91 SER A N 1
ATOM 670 C CA . SER A 1 91 ? -13.810 -5.860 14.424 1.00 84.94 91 SER A CA 1
ATOM 671 C C . SER A 1 91 ? -15.250 -6.335 14.195 1.00 84.94 91 SER A C 1
ATOM 673 O O . SER A 1 91 ? -15.442 -7.384 13.580 1.00 84.94 91 SER A O 1
ATOM 675 N N . ASP A 1 92 ? -16.246 -5.563 14.639 1.00 87.38 92 ASP A N 1
ATOM 676 C CA . ASP A 1 92 ? -17.676 -5.802 14.399 1.00 87.38 92 ASP A CA 1
ATOM 677 C C . ASP A 1 92 ? -18.170 -5.279 13.032 1.00 87.38 92 ASP A C 1
ATOM 679 O O . ASP A 1 92 ? -19.340 -5.444 12.691 1.00 87.38 92 ASP A O 1
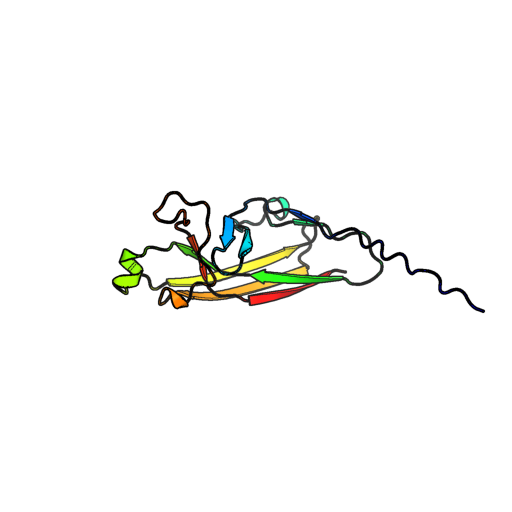ATOM 683 N N . GLY A 1 93 ? -17.280 -4.694 12.222 1.00 88.94 93 GLY A N 1
ATOM 684 C CA . GLY A 1 93 ? -17.581 -4.213 10.873 1.00 88.94 93 GLY A CA 1
ATOM 685 C C . GLY A 1 93 ? -18.068 -2.764 10.798 1.00 88.94 93 GLY A C 1
ATOM 686 O O . GLY A 1 93 ? -18.461 -2.322 9.716 1.00 88.94 93 GLY A O 1
ATOM 687 N N . THR A 1 94 ? -18.029 -2.001 11.894 1.00 92.50 94 THR A N 1
ATOM 688 C CA . THR A 1 94 ? -18.327 -0.562 11.860 1.00 92.50 94 THR A CA 1
ATOM 689 C C . THR A 1 94 ? -17.224 0.191 11.119 1.00 92.50 94 THR A C 1
ATOM 691 O O . THR A 1 94 ? -16.048 0.110 11.461 1.00 92.50 94 THR A O 1
ATOM 694 N N . LEU A 1 95 ? -17.588 0.945 10.081 1.00 94.50 95 LEU A N 1
ATOM 695 C CA . LEU A 1 95 ? -16.639 1.745 9.307 1.00 94.50 95 LEU A CA 1
ATOM 696 C C . LEU A 1 95 ? -16.244 3.015 10.076 1.00 94.50 95 LEU A C 1
ATOM 698 O O . LEU A 1 95 ? -17.096 3.861 10.331 1.00 94.50 95 LEU A O 1
ATOM 702 N N . LEU A 1 96 ? -14.950 3.176 10.352 1.00 94.56 96 LEU A N 1
ATOM 703 C CA . LEU A 1 96 ? -14.382 4.364 10.997 1.00 94.56 96 LEU A CA 1
ATOM 704 C C . LEU A 1 96 ? -13.927 5.410 9.975 1.00 94.56 96 LEU A C 1
ATOM 706 O O . LEU A 1 96 ? -14.209 6.595 10.116 1.00 94.56 96 LEU A O 1
ATOM 710 N N . SER A 1 97 ? -13.219 4.977 8.929 1.00 95.50 97 SER A N 1
ATOM 711 C CA . SER A 1 97 ? -12.664 5.876 7.912 1.00 95.50 97 SER A CA 1
ATOM 712 C C . SER A 1 97 ? -12.459 5.167 6.572 1.00 95.50 97 SER A C 1
ATOM 714 O O . SER A 1 97 ? -12.524 3.939 6.478 1.00 95.50 97 SER A O 1
ATOM 716 N N . ARG A 1 98 ? -12.207 5.943 5.514 1.00 95.31 98 ARG A N 1
ATOM 717 C CA . ARG A 1 98 ? -11.783 5.442 4.202 1.00 95.31 98 ARG A CA 1
ATOM 718 C C . ARG A 1 98 ? -10.455 6.073 3.808 1.00 95.31 98 ARG A C 1
ATOM 720 O O . ARG A 1 98 ? -10.300 7.286 3.890 1.00 95.31 98 ARG A O 1
ATOM 727 N N . GLY A 1 99 ? -9.535 5.245 3.328 1.00 94.31 99 GLY A N 1
ATOM 728 C CA . GLY A 1 99 ? -8.296 5.691 2.696 1.00 94.31 99 GLY A CA 1
ATOM 729 C C . GLY A 1 99 ? -8.405 5.565 1.182 1.00 94.31 99 GLY A C 1
ATOM 730 O O . GLY A 1 99 ? -8.984 4.597 0.689 1.00 94.31 99 GLY A O 1
ATOM 731 N N . VAL A 1 100 ? -7.853 6.525 0.445 1.00 95.75 100 VAL A N 1
ATOM 732 C CA . VAL A 1 100 ? -7.776 6.485 -1.020 1.00 95.75 100 VAL A CA 1
ATOM 733 C C . VAL A 1 100 ? -6.362 6.855 -1.439 1.00 95.75 100 VAL A C 1
ATOM 735 O O . VAL A 1 100 ? -5.795 7.814 -0.920 1.00 95.75 100 VAL A O 1
ATOM 738 N N . ILE A 1 101 ? -5.810 6.114 -2.394 1.00 96.44 101 ILE A N 1
ATOM 739 C CA . ILE A 1 101 ? -4.558 6.458 -3.061 1.00 96.44 101 ILE A CA 1
ATOM 740 C C . ILE A 1 101 ? -4.740 6.371 -4.569 1.00 96.44 101 ILE A C 1
ATOM 742 O O . ILE A 1 101 ? -5.271 5.390 -5.091 1.00 96.44 101 ILE A O 1
ATOM 746 N N . GLN A 1 102 ? -4.255 7.395 -5.260 1.00 97.44 102 GLN A N 1
ATOM 747 C CA . GLN A 1 102 ? -4.039 7.379 -6.697 1.00 97.44 102 GLN A CA 1
ATOM 748 C C . GLN A 1 102 ? -2.542 7.488 -6.950 1.00 97.44 102 GLN A C 1
ATOM 750 O O . GLN A 1 102 ? -1.862 8.288 -6.307 1.00 97.44 102 GLN A O 1
ATOM 755 N N . SER A 1 103 ? -2.022 6.669 -7.854 1.00 97.25 103 SER A N 1
ATOM 756 C CA . SER A 1 103 ? -0.626 6.764 -8.268 1.00 97.25 103 SER A CA 1
ATOM 757 C C . SER A 1 103 ? -0.449 6.316 -9.706 1.00 97.25 103 SER A C 1
ATOM 759 O O . SER A 1 103 ? -1.275 5.590 -10.264 1.00 97.25 103 SER A O 1
ATOM 761 N N . GLU A 1 104 ? 0.644 6.772 -10.296 1.00 97.50 104 GLU A N 1
ATOM 762 C CA . GLU A 1 104 ? 1.066 6.395 -11.632 1.00 97.50 104 GLU A CA 1
ATOM 763 C C . GLU A 1 104 ? 2.435 5.745 -11.529 1.00 97.50 104 GLU A C 1
ATOM 765 O O . GLU A 1 104 ? 3.288 6.200 -10.769 1.00 97.50 104 GLU A O 1
ATOM 770 N N . PHE A 1 105 ? 2.644 4.705 -12.320 1.00 98.00 105 PHE A N 1
ATOM 771 C CA . PHE A 1 105 ? 3.969 4.206 -12.624 1.00 98.00 105 PHE A CA 1
ATOM 772 C C . PHE A 1 105 ? 4.313 4.668 -14.036 1.00 98.00 105 PHE A C 1
ATOM 774 O O . PHE A 1 105 ? 3.666 4.241 -14.991 1.00 98.00 105 PHE A O 1
ATOM 781 N N . ARG A 1 106 ? 5.298 5.555 -14.170 1.00 95.81 106 ARG A N 1
ATOM 782 C CA . ARG A 1 106 ? 5.822 6.044 -15.457 1.00 95.81 106 ARG A CA 1
ATOM 783 C C . ARG A 1 106 ? 7.226 5.508 -15.700 1.00 95.81 106 ARG A C 1
ATOM 785 O O . ARG A 1 106 ? 7.578 5.215 -16.839 1.00 95.81 106 ARG A O 1
ATOM 792 N N . SER A 1 107 ? 8.001 5.352 -14.631 1.00 94.56 107 SER A N 1
ATOM 793 C CA . SER A 1 107 ? 9.350 4.795 -14.657 1.00 94.56 107 SER A CA 1
ATOM 794 C C . SER A 1 107 ? 9.715 4.155 -13.313 1.00 94.56 107 SER A C 1
ATOM 796 O O . SER A 1 107 ? 8.948 4.204 -12.351 1.00 94.56 107 SER A O 1
ATOM 798 N N . VAL A 1 108 ? 10.892 3.525 -13.243 1.00 94.00 108 VAL A N 1
ATOM 799 C CA . VAL A 1 108 ? 11.370 2.796 -12.052 1.00 94.00 108 VAL A CA 1
ATOM 800 C C . VAL A 1 108 ? 11.438 3.697 -10.812 1.00 94.00 108 VAL A C 1
ATOM 802 O O . VAL A 1 108 ? 11.235 3.228 -9.696 1.00 94.00 108 VAL A O 1
ATOM 805 N N . GLU A 1 109 ? 11.669 4.992 -11.011 1.00 94.06 109 GLU A N 1
ATOM 806 C CA . GLU A 1 109 ? 11.742 6.018 -9.971 1.00 94.06 109 GLU A CA 1
ATOM 807 C C . GLU A 1 109 ? 10.397 6.269 -9.266 1.00 94.06 109 GLU A C 1
ATOM 809 O O . GLU A 1 109 ? 10.388 6.803 -8.160 1.00 94.06 109 GLU A O 1
ATOM 814 N N . ASP A 1 110 ? 9.268 5.861 -9.862 1.00 96.31 110 ASP A N 1
ATOM 815 C CA . ASP A 1 110 ? 7.941 5.956 -9.233 1.00 96.31 110 ASP A CA 1
ATOM 816 C C . ASP A 1 110 ? 7.660 4.796 -8.248 1.00 96.31 110 ASP A C 1
ATOM 818 O O . ASP A 1 110 ? 6.600 4.749 -7.604 1.00 96.31 110 ASP A O 1
ATOM 822 N N . LEU A 1 111 ? 8.579 3.830 -8.120 1.00 96.81 111 LEU A N 1
ATOM 823 C CA . LEU A 1 111 ? 8.494 2.798 -7.088 1.00 96.81 111 LEU A CA 1
ATOM 824 C C . LEU A 1 111 ? 8.918 3.366 -5.736 1.00 96.81 111 LEU A C 1
ATOM 826 O O . LEU A 1 111 ? 9.960 4.000 -5.605 1.00 96.81 111 LEU A O 1
ATOM 830 N N . VAL A 1 112 ? 8.137 3.057 -4.703 1.00 97.19 112 VAL A N 1
ATOM 831 C CA . VAL A 1 112 ? 8.509 3.363 -3.315 1.00 97.19 112 VAL A CA 1
ATOM 832 C C . VAL A 1 112 ? 9.677 2.482 -2.875 1.00 97.19 112 VAL A C 1
ATOM 834 O O . VAL A 1 112 ? 10.562 2.932 -2.152 1.00 97.19 112 VAL A O 1
ATOM 837 N N . ASP A 1 113 ? 9.667 1.216 -3.296 1.00 96.38 113 ASP A N 1
ATOM 838 C CA . ASP A 1 113 ? 10.728 0.254 -3.021 1.00 96.38 113 ASP A CA 1
ATOM 839 C C . ASP A 1 113 ? 10.649 -0.931 -3.996 1.00 96.38 113 ASP A C 1
ATOM 841 O O . ASP A 1 113 ? 9.647 -1.149 -4.684 1.00 96.38 113 ASP A O 1
ATOM 845 N N . ARG A 1 114 ? 11.692 -1.754 -4.002 1.00 95.56 114 ARG A N 1
ATOM 846 C CA . ARG A 1 114 ? 11.678 -3.113 -4.538 1.00 95.56 114 ARG A CA 1
ATOM 847 C C . ARG A 1 114 ? 11.572 -4.086 -3.371 1.00 95.56 114 ARG A C 1
ATOM 849 O O . ARG A 1 114 ? 12.300 -3.961 -2.397 1.00 95.56 114 ARG A O 1
ATOM 856 N N . VAL A 1 115 ? 10.680 -5.071 -3.458 1.00 96.00 115 VAL A N 1
ATOM 857 C CA . VAL A 1 115 ? 10.463 -6.021 -2.354 1.00 96.00 115 VAL A CA 1
ATOM 858 C C . VAL A 1 115 ? 11.281 -7.292 -2.566 1.00 96.00 115 VAL A C 1
ATOM 860 O O . VAL A 1 115 ? 11.246 -7.880 -3.648 1.00 96.00 115 VAL A O 1
ATOM 863 N N . GLY A 1 116 ? 12.007 -7.730 -1.538 1.00 94.62 116 GLY A N 1
ATOM 864 C CA . GLY A 1 116 ? 12.774 -8.977 -1.550 1.00 94.62 116 GLY A CA 1
ATOM 865 C C . GLY A 1 116 ? 11.917 -10.247 -1.435 1.00 94.62 116 GLY A C 1
ATOM 866 O O . GLY A 1 116 ? 10.692 -10.209 -1.308 1.00 94.62 116 GLY A O 1
ATOM 867 N N . GLY A 1 117 ? 12.572 -11.410 -1.468 1.00 89.75 117 GLY A N 1
ATOM 868 C CA . GLY A 1 117 ? 11.923 -12.721 -1.327 1.00 89.75 117 GLY A CA 1
ATOM 869 C C . GLY A 1 117 ? 11.216 -13.214 -2.596 1.00 89.75 117 GLY A C 1
ATOM 870 O O . GLY A 1 117 ? 10.225 -13.945 -2.516 1.00 89.75 117 GLY A O 1
ATOM 871 N N . GLY A 1 118 ? 11.657 -12.768 -3.772 1.00 87.19 118 GLY A N 1
ATOM 872 C CA . GLY A 1 118 ? 11.210 -1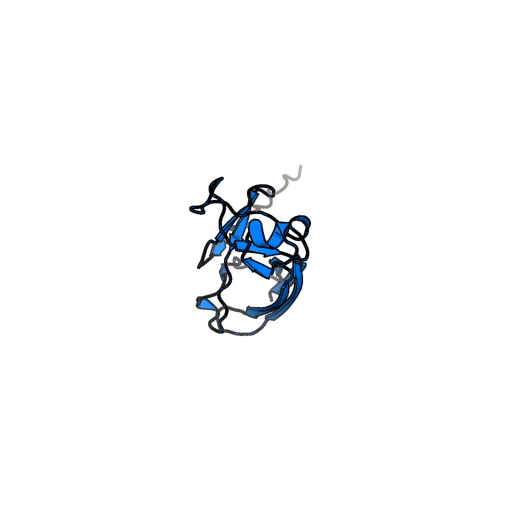3.273 -5.070 1.00 87.19 118 GLY A CA 1
ATOM 873 C C . GLY A 1 118 ? 12.161 -14.305 -5.677 1.00 87.19 118 GLY A C 1
ATOM 874 O O . GLY A 1 118 ? 13.280 -14.490 -5.211 1.00 87.19 118 GLY A O 1
ATOM 875 N N . ALA A 1 119 ? 11.702 -14.968 -6.740 1.00 82.75 119 ALA A N 1
ATOM 876 C CA . ALA A 1 119 ? 12.463 -15.993 -7.462 1.00 82.75 119 ALA A CA 1
ATOM 877 C C . ALA A 1 119 ? 13.305 -15.442 -8.634 1.00 82.75 119 ALA A C 1
ATOM 879 O O . ALA A 1 119 ? 14.004 -16.206 -9.294 1.00 82.75 119 ALA A O 1
ATOM 880 N N . GLY A 1 120 ? 13.214 -14.139 -8.929 1.00 74.56 120 GLY A N 1
ATOM 881 C CA . GLY A 1 120 ? 13.955 -13.499 -10.019 1.00 74.56 120 GLY A CA 1
ATOM 882 C C . GLY A 1 120 ? 15.397 -13.117 -9.647 1.00 74.56 120 GLY A C 1
ATOM 883 O O . GLY A 1 120 ? 15.802 -13.265 -8.488 1.00 74.56 120 GLY A O 1
ATOM 884 N N . PRO A 1 121 ? 16.176 -12.584 -10.609 1.00 75.50 121 PRO A N 1
ATOM 885 C CA . PRO A 1 121 ? 17.511 -12.045 -10.353 1.00 75.50 121 PRO A CA 1
ATOM 886 C C . PRO A 1 121 ? 17.508 -11.044 -9.189 1.00 75.50 121 PRO A C 1
ATOM 888 O O . PRO A 1 121 ? 16.604 -10.219 -9.067 1.00 75.50 121 PRO A O 1
ATOM 891 N N . GLY A 1 122 ? 18.495 -11.148 -8.296 1.00 82.00 122 GLY A N 1
ATOM 892 C CA . GLY A 1 122 ? 18.571 -10.317 -7.086 1.00 82.00 122 GLY A CA 1
ATOM 893 C C . GLY A 1 122 ? 17.567 -10.682 -5.984 1.00 82.00 122 GLY A C 1
ATOM 894 O O . GLY A 1 122 ? 17.470 -9.959 -4.997 1.00 82.00 122 GLY A O 1
ATOM 895 N N . GLY A 1 123 ? 16.816 -11.782 -6.129 1.00 87.56 123 GLY A N 1
ATOM 896 C CA . GLY A 1 123 ? 15.855 -12.234 -5.119 1.00 87.56 123 GLY A CA 1
ATOM 897 C C . GLY A 1 123 ? 14.669 -11.284 -4.953 1.00 87.56 123 GLY A C 1
ATOM 898 O O . GLY A 1 123 ? 14.064 -11.228 -3.882 1.00 87.56 123 GLY A O 1
ATOM 899 N N . VAL A 1 124 ? 14.351 -10.507 -5.990 1.00 92.88 124 VAL A N 1
ATOM 900 C CA . VAL A 1 124 ? 13.323 -9.461 -5.955 1.00 92.88 124 VAL A CA 1
ATOM 901 C C . VAL A 1 124 ? 11.989 -10.015 -6.448 1.00 92.88 124 VAL A C 1
ATOM 903 O O . VAL A 1 124 ? 11.934 -10.794 -7.404 1.00 92.88 124 VAL A O 1
ATOM 906 N N . LYS A 1 125 ? 10.889 -9.622 -5.804 1.00 93.62 125 LYS A N 1
ATOM 907 C CA . LYS A 1 125 ? 9.538 -9.938 -6.269 1.00 93.62 125 LYS A CA 1
ATOM 908 C C . LYS A 1 125 ? 9.196 -9.154 -7.536 1.00 93.62 125 LYS A C 1
ATOM 910 O O . LYS A 1 125 ? 9.644 -8.029 -7.742 1.00 93.62 125 LYS A O 1
ATOM 915 N N . ALA A 1 126 ? 8.330 -9.750 -8.354 1.00 93.38 126 ALA A N 1
ATOM 916 C CA . ALA A 1 126 ? 7.766 -9.121 -9.549 1.00 93.38 126 ALA A CA 1
ATOM 917 C C . ALA A 1 126 ? 6.7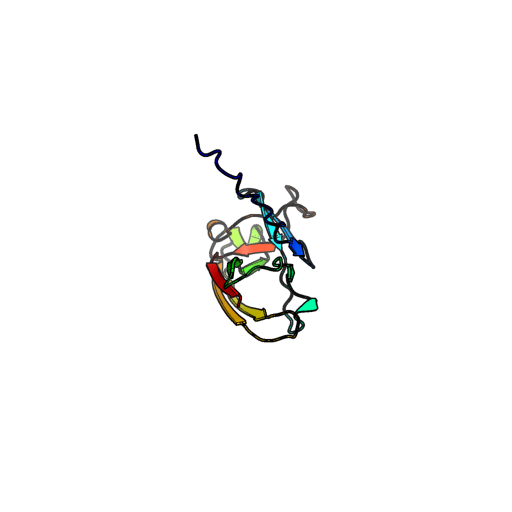07 -8.055 -9.223 1.00 93.38 126 ALA A C 1
ATOM 919 O O . ALA A 1 126 ? 6.093 -7.505 -10.126 1.00 93.38 126 ALA A O 1
ATOM 920 N N . VAL A 1 127 ? 6.446 -7.781 -7.946 1.00 94.94 127 VAL A N 1
ATOM 921 C CA . VAL A 1 127 ? 5.488 -6.764 -7.521 1.00 94.94 127 VAL A CA 1
ATOM 922 C C . VAL A 1 127 ? 6.164 -5.790 -6.573 1.00 94.94 127 VAL A C 1
ATOM 924 O O . VAL A 1 127 ? 7.042 -6.179 -5.799 1.00 94.94 127 VAL A O 1
ATOM 927 N N . ALA A 1 128 ? 5.772 -4.526 -6.667 1.00 95.94 128 ALA A N 1
ATOM 928 C CA . ALA A 1 128 ? 6.400 -3.426 -5.959 1.00 95.94 128 ALA A CA 1
ATOM 929 C C . ALA A 1 128 ? 5.360 -2.364 -5.556 1.00 95.94 128 ALA A C 1
ATOM 931 O O . ALA A 1 128 ? 4.378 -2.163 -6.278 1.00 95.94 128 ALA A O 1
ATOM 932 N N . PRO A 1 129 ? 5.554 -1.688 -4.413 1.00 97.31 129 PRO A N 1
ATOM 933 C CA . PRO A 1 129 ? 4.743 -0.543 -4.021 1.00 97.31 129 PRO A CA 1
ATOM 934 C C . PRO A 1 129 ? 5.027 0.675 -4.917 1.00 97.31 129 PRO A C 1
ATOM 936 O O . PRO A 1 129 ? 6.183 1.014 -5.168 1.00 97.31 129 PRO A O 1
ATOM 939 N N . THR A 1 130 ? 3.977 1.364 -5.364 1.00 97.12 130 THR A N 1
ATOM 940 C CA . THR A 1 130 ? 4.057 2.646 -6.084 1.00 97.12 130 THR A CA 1
ATOM 941 C C . THR A 1 130 ? 3.079 3.665 -5.506 1.00 97.12 130 THR A C 1
ATOM 943 O O . THR A 1 130 ? 1.934 3.339 -5.169 1.00 97.12 130 THR A O 1
ATOM 946 N N . GLY A 1 131 ? 3.532 4.914 -5.395 1.00 95.81 131 GLY A N 1
ATOM 947 C CA . GLY A 1 131 ? 2.858 5.948 -4.614 1.00 95.81 131 GLY A CA 1
ATOM 948 C C . GLY A 1 131 ? 2.855 5.639 -3.114 1.00 95.81 131 GLY A C 1
ATOM 949 O O . GLY A 1 131 ? 2.881 4.483 -2.691 1.00 95.81 131 GLY A O 1
ATOM 950 N N . LEU A 1 132 ? 2.823 6.679 -2.289 1.00 95.81 132 LEU A N 1
ATOM 951 C CA . LEU A 1 132 ? 2.809 6.547 -0.836 1.00 95.81 132 LEU A CA 1
ATOM 952 C C . LEU A 1 132 ? 1.930 7.646 -0.249 1.00 95.81 132 LEU A C 1
ATOM 954 O O . LEU A 1 132 ? 2.183 8.826 -0.485 1.00 95.81 132 LEU A O 1
ATOM 958 N N . VAL A 1 133 ? 0.915 7.262 0.518 1.00 96.38 133 VAL A N 1
ATOM 959 C CA . VAL A 1 133 ? 0.095 8.201 1.285 1.00 96.38 133 VAL A CA 1
ATOM 960 C C . VAL A 1 133 ? 0.026 7.756 2.736 1.00 96.38 133 VAL A C 1
ATOM 962 O O . VAL A 1 133 ? -0.164 6.575 3.015 1.00 96.38 133 VAL A O 1
ATOM 965 N N . ARG A 1 134 ? 0.165 8.702 3.666 1.00 96.56 134 ARG A N 1
ATOM 966 C CA . ARG A 1 134 ? -0.100 8.458 5.083 1.00 96.56 134 ARG A CA 1
ATOM 967 C C . ARG A 1 134 ? -1.603 8.579 5.324 1.00 96.56 134 ARG A C 1
ATOM 969 O O . ARG A 1 134 ? -2.200 9.601 4.997 1.00 96.56 134 ARG A O 1
ATOM 976 N N . ILE A 1 135 ? -2.200 7.540 5.892 1.00 95.31 135 ILE A N 1
ATOM 977 C CA . ILE A 1 135 ? -3.585 7.531 6.362 1.00 95.31 135 ILE A CA 1
ATOM 978 C C . ILE A 1 135 ? -3.578 7.694 7.877 1.00 95.31 135 ILE A C 1
ATOM 980 O O . ILE A 1 135 ? -2.793 7.047 8.570 1.00 95.31 135 ILE A O 1
ATOM 984 N N . GLU A 1 136 ? -4.470 8.540 8.378 1.00 95.75 136 GLU A N 1
ATOM 985 C CA . GLU A 1 136 ? -4.660 8.821 9.798 1.00 95.75 136 GLU A CA 1
ATOM 986 C C . GLU A 1 136 ? -6.129 8.582 10.158 1.00 95.75 136 GLU A C 1
ATOM 988 O O . GLU A 1 136 ? -7.037 9.055 9.473 1.00 95.75 136 GLU A O 1
ATOM 993 N N . VAL A 1 137 ? -6.369 7.798 11.209 1.00 94.88 137 VAL A N 1
ATOM 994 C CA . VAL A 1 137 ? -7.705 7.429 11.684 1.00 94.88 137 VAL A CA 1
ATOM 995 C C . VAL A 1 137 ? -7.777 7.568 13.196 1.00 94.88 137 VAL A C 1
ATOM 997 O O . VAL A 1 137 ? -6.979 6.971 13.917 1.00 94.88 137 VAL A O 1
ATOM 1000 N N . THR A 1 138 ? -8.760 8.325 13.668 1.00 93.00 138 THR A N 1
ATOM 1001 C CA . THR A 1 138 ? -9.112 8.382 15.086 1.00 93.00 138 THR A CA 1
ATOM 1002 C C . THR A 1 138 ? -9.879 7.120 15.468 1.00 93.00 138 THR A C 1
ATOM 1004 O O . THR A 1 138 ? -10.852 6.752 14.806 1.00 93.00 138 THR A O 1
ATOM 1007 N N . ILE A 1 139 ? -9.423 6.446 16.517 1.00 90.50 139 ILE A N 1
ATOM 1008 C CA . ILE A 1 139 ? -10.042 5.248 17.076 1.00 90.50 139 ILE A CA 1
ATOM 1009 C C . ILE A 1 139 ? -10.741 5.657 18.378 1.00 90.50 139 ILE A C 1
ATOM 1011 O O . ILE A 1 139 ? -10.053 6.176 19.261 1.00 90.50 139 ILE A O 1
ATOM 1015 N N . PRO A 1 140 ? -12.071 5.485 18.477 1.00 85.06 140 PRO A N 1
ATOM 1016 C CA . PRO A 1 140 ? -12.842 5.882 19.652 1.00 85.06 140 PRO A CA 1
ATOM 1017 C C . PRO A 1 140 ? -12.626 4.960 20.858 1.00 85.06 140 PRO A C 1
ATOM 1019 O O . PRO A 1 140 ? -12.206 3.796 20.658 1.00 85.06 140 PRO A O 1
#